Protein AF-A0A7V4EI10-F1 (afdb_monomer)

Mean predicted aligned error: 5.91 Å

Foldseek 3Di:
DDDDDDDPDPDDVPDDDDDLVVLLVVLVVDDFPQQFEAEDEQQQQNSNQVNNCVVPNLRYAAEYEHCDPVRQRYPPSHHYHNDDPVPDDDPDDGRYD

Radius of gyration: 15.77 Å; Cα contacts (8 Å, |Δi|>4): 140; chains: 1; bounding box: 25×33×56 Å

pLDDT: mean 91.66, std 14.7, range [46.91, 98.88]

Sequence (97 aa):
MAGPPLAASHRSLGQVPTPKALVAFMVGLAEAPKGGRVLEPACGEGPFLRAFREAHGTGYRFLGVEVDPRTLDLPSWAEGVQADFLLWEPGEAFDLI

Secondary structure (DSSP, 8-state):
-PPPPPP-----SS--PPPHHHHHHHHTT----TT-EEEEET-TT-HHHHHHHHHH-S-SEEEEEES-TTT----TTEEEEES-GGG---SS--SB-

Nearest PDB structures (foldseek):
  1aqi-assembly2_B  TM=9.793E-01  e=3.999E-13  Thermus aquaticus
  2adm-assembly2_B  TM=9.916E-01  e=6.823E-13  Thermus aquaticus
  1g38-assembly2_D  TM=9.976E-01  e=9.528E-13  Thermus aquaticus
  2ih4-assembly1_A  TM=9.933E-01  e=1.089E-12  Thermus aquaticus
  1aqj-assembly2_A  TM=9.861E-01  e=1.422E-12  Thermus aquaticus

Organism: NCBI:txid1214928

Structure (mmCIF, N/CA/C/O backbone):
data_AF-A0A7V4EI10-F1
#
_entry.id   AF-A0A7V4EI10-F1
#
loop_
_atom_site.group_PDB
_atom_site.id
_atom_site.type_symbol
_atom_site.label_atom_id
_atom_site.label_alt_id
_atom_site.label_comp_id
_atom_site.label_asym_id
_atom_site.label_entity_id
_atom_site.label_seq_id
_atom_site.pdbx_PDB_ins_code
_atom_site.Cartn_x
_atom_site.Cartn_y
_atom_site.Cartn_z
_atom_site.occupancy
_atom_site.B_iso_or_equiv
_atom_site.auth_seq_id
_atom_site.auth_comp_id
_atom_site.auth_asym_id
_atom_site.auth_atom_id
_atom_site.pdbx_PDB_model_num
ATOM 1 N N . MET A 1 1 ? 13.274 -17.549 -42.266 1.00 46.91 1 MET A N 1
ATOM 2 C CA . MET A 1 1 ? 11.889 -17.267 -41.834 1.00 46.91 1 MET A CA 1
ATOM 3 C C . MET A 1 1 ? 11.981 -16.574 -40.485 1.00 46.91 1 MET A C 1
ATOM 5 O O . MET A 1 1 ? 12.330 -17.231 -39.515 1.00 46.91 1 MET A O 1
ATOM 9 N N . ALA A 1 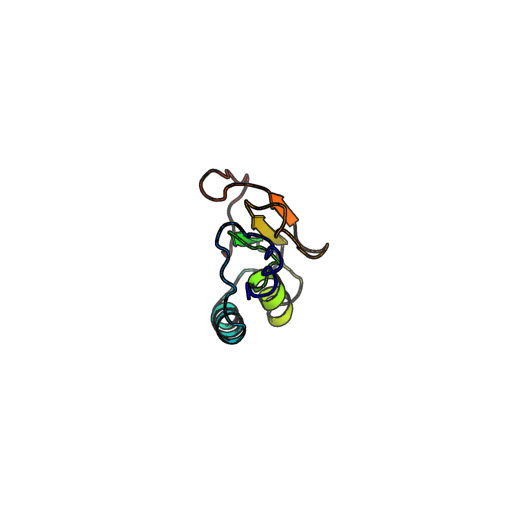2 ? 11.828 -15.248 -40.447 1.00 47.44 2 ALA A N 1
ATOM 10 C CA . ALA A 1 2 ? 11.807 -14.498 -39.192 1.00 47.44 2 ALA A CA 1
ATOM 11 C C . ALA A 1 2 ? 10.466 -14.763 -38.490 1.00 47.44 2 ALA A C 1
ATOM 13 O O . ALA A 1 2 ? 9.424 -14.728 -39.143 1.00 47.44 2 ALA A O 1
ATOM 14 N N . GLY A 1 3 ? 10.508 -15.098 -37.198 1.00 47.56 3 GLY A N 1
ATOM 15 C CA . GLY A 1 3 ? 9.308 -15.304 -36.386 1.00 47.56 3 GLY A CA 1
ATOM 16 C C . GLY A 1 3 ? 8.468 -14.026 -36.271 1.00 47.56 3 GLY A C 1
ATOM 17 O O . GLY A 1 3 ? 8.974 -12.936 -36.559 1.00 47.56 3 GLY A O 1
ATOM 18 N N . PRO A 1 4 ? 7.189 -14.143 -35.871 1.00 52.94 4 PRO A N 1
ATOM 19 C CA . PRO A 1 4 ? 6.324 -12.983 -35.724 1.00 52.94 4 PRO A CA 1
ATOM 20 C C . PRO A 1 4 ? 6.923 -12.005 -34.700 1.00 52.94 4 PRO A C 1
ATOM 22 O O . PRO A 1 4 ? 7.558 -12.444 -33.735 1.00 52.94 4 PRO A O 1
ATOM 25 N N . PRO A 1 5 ? 6.748 -10.687 -34.891 1.00 50.06 5 PRO A N 1
ATOM 26 C CA . PRO A 1 5 ? 7.216 -9.709 -33.925 1.00 50.06 5 PRO A CA 1
ATOM 27 C C . PRO A 1 5 ? 6.525 -9.970 -32.585 1.00 50.06 5 PRO A C 1
ATOM 29 O O . PRO A 1 5 ? 5.300 -10.069 -32.516 1.00 50.06 5 PRO A O 1
ATOM 32 N N . LEU A 1 6 ? 7.320 -10.089 -31.521 1.00 56.59 6 LEU A N 1
ATOM 33 C CA . LEU A 1 6 ? 6.803 -10.048 -30.159 1.00 56.59 6 LEU A CA 1
ATOM 34 C C . LEU A 1 6 ? 6.088 -8.704 -30.012 1.00 56.59 6 LEU A C 1
ATOM 36 O O . LEU A 1 6 ? 6.712 -7.653 -30.183 1.00 56.59 6 LEU A O 1
ATOM 40 N N . ALA A 1 7 ? 4.777 -8.743 -29.762 1.00 52.50 7 ALA A N 1
ATOM 41 C CA . ALA A 1 7 ? 4.007 -7.555 -29.425 1.00 52.50 7 ALA A CA 1
ATOM 42 C C . ALA A 1 7 ? 4.778 -6.786 -28.348 1.00 52.50 7 ALA A C 1
ATOM 44 O O . ALA A 1 7 ? 5.270 -7.403 -27.402 1.00 52.50 7 ALA A O 1
ATOM 45 N N . ALA A 1 8 ? 4.945 -5.473 -28.526 1.00 49.50 8 ALA A N 1
ATOM 46 C CA . ALA A 1 8 ? 5.635 -4.639 -27.557 1.00 49.50 8 ALA A CA 1
ATOM 47 C C . ALA A 1 8 ? 4.935 -4.809 -26.204 1.00 49.50 8 ALA A C 1
ATOM 49 O O . ALA A 1 8 ? 3.872 -4.237 -25.978 1.00 49.50 8 ALA A O 1
ATOM 50 N N . SER A 1 9 ? 5.498 -5.647 -25.326 1.00 58.25 9 SER A N 1
ATOM 51 C CA . SER A 1 9 ? 5.017 -5.765 -23.958 1.00 58.25 9 SER A CA 1
ATOM 52 C C . SER A 1 9 ? 5.076 -4.359 -23.394 1.00 58.25 9 SER A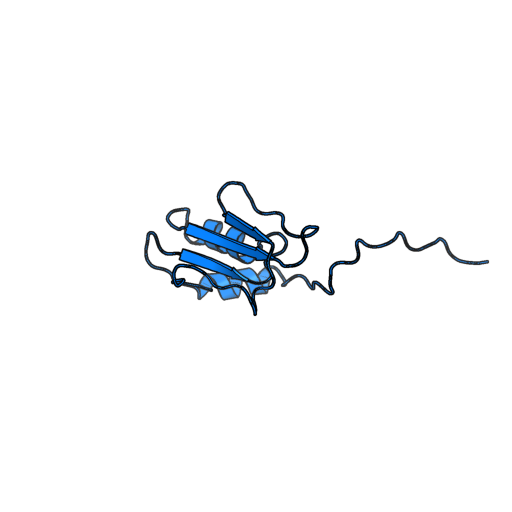 C 1
ATOM 54 O O . SER A 1 9 ? 6.124 -3.717 -23.534 1.00 58.25 9 SER A O 1
ATOM 56 N N . HIS A 1 10 ? 3.979 -3.864 -22.820 1.00 59.06 10 HIS A N 1
ATOM 57 C CA . HIS A 1 10 ? 3.985 -2.618 -22.061 1.00 59.06 10 HIS A CA 1
ATOM 58 C C . HIS A 1 10 ? 5.233 -2.634 -21.177 1.00 59.06 10 HIS A C 1
ATOM 60 O O . HIS A 1 10 ? 5.343 -3.453 -20.269 1.00 59.06 10 HIS A O 1
ATOM 66 N N . ARG A 1 11 ? 6.244 -1.837 -21.544 1.00 58.94 11 ARG A N 1
ATOM 67 C CA . ARG A 1 11 ? 7.521 -1.825 -20.836 1.00 58.94 11 ARG A CA 1
ATOM 68 C C . ARG A 1 11 ? 7.256 -1.103 -19.529 1.00 58.94 11 ARG A C 1
ATOM 70 O O . ARG A 1 11 ? 7.405 0.118 -19.492 1.00 58.94 11 ARG A O 1
ATOM 77 N N . SER A 1 12 ? 6.813 -1.833 -18.508 1.00 66.69 12 SER A N 1
ATOM 78 C CA . SER A 1 12 ? 6.905 -1.369 -17.129 1.00 66.69 12 SER A CA 1
ATOM 79 C C . SER A 1 12 ? 8.366 -1.006 -16.857 1.00 66.69 12 SER A C 1
ATOM 81 O O . SER A 1 12 ? 9.276 -1.502 -17.535 1.00 66.69 12 SER A O 1
ATOM 83 N N . LEU A 1 13 ? 8.622 -0.122 -15.897 1.00 80.81 13 LEU A N 1
ATOM 84 C CA . LEU A 1 13 ? 9.985 0.267 -15.514 1.00 80.81 13 LEU A CA 1
ATOM 85 C C . LEU A 1 13 ? 10.738 -0.860 -14.764 1.00 80.81 13 LEU A C 1
ATOM 87 O O . LEU A 1 13 ? 11.452 -0.607 -13.804 1.00 80.81 13 LEU A O 1
ATOM 91 N N . GLY A 1 14 ? 10.582 -2.117 -15.198 1.00 82.69 14 GLY A N 1
ATOM 92 C CA . GLY A 1 14 ? 11.135 -3.304 -14.545 1.00 82.69 14 GLY A CA 1
ATOM 93 C C . GLY A 1 14 ? 10.232 -3.896 -13.461 1.00 82.69 14 GLY A C 1
ATOM 94 O O . GLY A 1 14 ? 10.724 -4.621 -12.603 1.00 82.69 14 GLY A O 1
ATOM 95 N N . GLN A 1 15 ? 8.928 -3.598 -13.482 1.00 82.00 15 GLN A N 1
ATOM 96 C CA . GLN A 1 15 ? 7.980 -4.086 -12.478 1.00 82.00 15 GLN A CA 1
ATOM 97 C C . GLN A 1 15 ? 7.903 -5.619 -12.480 1.00 82.00 15 GLN A C 1
ATOM 99 O O . GLN A 1 15 ? 7.722 -6.242 -13.530 1.00 82.00 15 GLN A O 1
ATOM 104 N N . VAL A 1 16 ? 7.987 -6.213 -11.290 1.00 88.44 16 VAL A N 1
ATOM 105 C CA . VAL A 1 16 ? 7.833 -7.653 -11.060 1.00 88.44 16 VAL A CA 1
ATOM 106 C C . VAL A 1 16 ? 6.668 -7.854 -10.090 1.00 88.44 16 VAL A C 1
ATOM 108 O O . VAL A 1 16 ? 6.728 -7.332 -8.978 1.00 88.44 16 VAL A O 1
ATOM 111 N N . PRO A 1 17 ? 5.604 -8.581 -10.473 1.00 91.50 17 PRO A N 1
ATOM 112 C CA . PRO A 1 17 ? 4.459 -8.775 -9.595 1.00 91.50 17 PRO A CA 1
ATOM 113 C C . PRO A 1 17 ? 4.819 -9.669 -8.404 1.00 91.50 17 PRO A C 1
ATOM 115 O O . PRO A 1 17 ? 5.413 -10.739 -8.565 1.00 91.50 17 PRO A O 1
ATOM 118 N N . THR A 1 18 ? 4.387 -9.269 -7.210 1.00 95.75 18 THR A N 1
ATOM 119 C CA . THR A 1 18 ? 4.497 -10.098 -6.007 1.00 95.75 18 THR A CA 1
ATOM 120 C C . THR A 1 18 ? 3.516 -11.276 -6.090 1.00 95.75 18 THR A C 1
ATOM 122 O O . THR A 1 18 ? 2.323 -11.064 -6.327 1.00 95.75 18 THR A O 1
ATOM 125 N N . PRO A 1 19 ? 3.953 -12.533 -5.878 1.00 97.69 19 PRO A N 1
ATOM 126 C CA . PRO A 1 19 ? 3.047 -13.678 -5.865 1.00 97.69 19 PRO A CA 1
ATOM 127 C C . PRO A 1 19 ? 1.915 -13.512 -4.842 1.00 97.69 19 PRO A C 1
ATOM 129 O O . PRO A 1 19 ? 2.163 -13.175 -3.686 1.00 97.69 19 PRO A O 1
ATOM 132 N N . LYS A 1 20 ? 0.671 -13.830 -5.229 1.00 97.56 20 LYS A N 1
ATOM 133 C CA . LY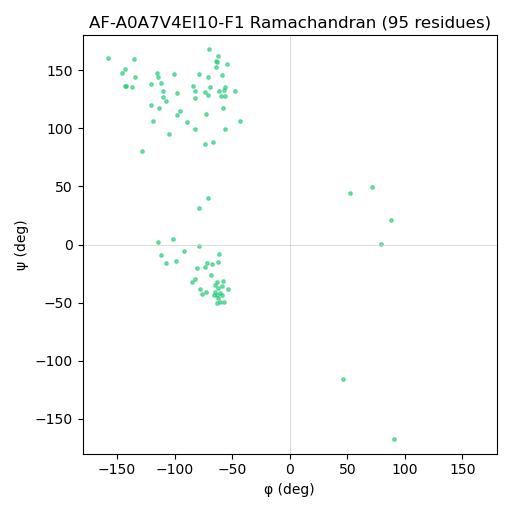S A 1 20 ? -0.523 -13.645 -4.376 1.00 97.56 20 LYS A CA 1
ATOM 134 C C . LYS A 1 20 ? -0.410 -14.307 -2.999 1.00 97.56 20 LYS A C 1
ATOM 136 O O . LYS A 1 20 ? -0.848 -13.736 -2.008 1.00 97.56 20 LYS A O 1
ATOM 141 N N . ALA A 1 21 ? 0.195 -15.494 -2.930 1.00 98.25 21 ALA A N 1
ATOM 142 C CA . ALA A 1 21 ? 0.407 -16.197 -1.665 1.00 98.25 21 ALA A CA 1
ATOM 143 C C . ALA A 1 21 ? 1.356 -15.436 -0.723 1.00 98.25 21 ALA A C 1
ATOM 145 O O . ALA A 1 21 ? 1.151 -15.445 0.487 1.00 98.25 21 ALA A O 1
ATOM 146 N N . LEU A 1 22 ? 2.360 -14.745 -1.276 1.00 98.56 22 LEU A N 1
ATOM 147 C CA . LEU A 1 22 ? 3.278 -13.920 -0.498 1.00 98.56 22 LEU A CA 1
ATOM 148 C C . LEU A 1 22 ? 2.595 -12.636 -0.011 1.00 98.56 22 LEU A C 1
ATOM 150 O O . LEU A 1 22 ? 2.752 -12.283 1.153 1.00 98.56 22 LEU A O 1
ATOM 154 N N . VAL A 1 23 ? 1.773 -11.999 -0.856 1.00 98.75 23 VAL A N 1
ATOM 155 C CA . VAL A 1 23 ? 0.937 -10.852 -0.452 1.00 98.75 23 VAL A CA 1
ATOM 156 C C . VAL A 1 23 ? 0.025 -11.239 0.714 1.00 98.75 23 VAL A C 1
ATOM 158 O O . VAL A 1 23 ? 0.019 -10.563 1.737 1.00 98.75 23 VAL A O 1
ATOM 161 N N . ALA A 1 24 ? -0.694 -12.360 0.598 1.00 98.50 24 ALA A N 1
ATOM 162 C CA . ALA A 1 24 ? -1.592 -12.838 1.649 1.00 98.50 24 ALA A CA 1
ATOM 163 C C . ALA A 1 24 ? -0.850 -13.137 2.962 1.00 98.50 24 ALA A C 1
ATOM 165 O O . ALA A 1 24 ? -1.327 -12.774 4.034 1.00 98.50 24 ALA A O 1
ATOM 166 N N . PHE A 1 25 ? 0.330 -13.762 2.880 1.00 98.75 25 PHE A N 1
ATOM 167 C CA . PHE A 1 25 ? 1.174 -14.016 4.046 1.00 98.75 25 PHE A CA 1
ATOM 168 C C . PHE A 1 25 ? 1.605 -12.716 4.737 1.00 98.75 25 PHE A C 1
ATOM 170 O O . PHE A 1 25 ? 1.422 -12.585 5.943 1.00 98.75 25 PHE A O 1
ATOM 177 N N . MET A 1 26 ? 2.126 -11.743 3.983 1.00 98.81 26 MET A N 1
ATOM 178 C CA . MET A 1 26 ? 2.575 -10.456 4.529 1.00 98.81 26 MET A CA 1
ATOM 179 C C . MET A 1 26 ? 1.419 -9.656 5.142 1.00 98.81 26 MET A C 1
ATOM 181 O O . MET A 1 26 ? 1.551 -9.148 6.250 1.00 98.81 26 MET A O 1
ATOM 185 N N . VAL A 1 27 ? 0.263 -9.604 4.474 1.00 98.62 27 VAL A N 1
ATOM 186 C CA . VAL A 1 27 ? -0.940 -8.933 4.996 1.00 98.62 27 VAL A CA 1
ATOM 187 C C . VAL A 1 27 ? -1.451 -9.585 6.282 1.00 98.62 27 VAL A C 1
ATOM 189 O O . VAL A 1 27 ? -1.963 -8.885 7.152 1.00 98.62 27 VAL A O 1
ATOM 192 N N . GLY A 1 28 ? -1.286 -10.903 6.435 1.00 98.31 28 GLY A N 1
ATOM 193 C CA . GLY A 1 28 ? -1.632 -11.618 7.665 1.00 98.31 28 GLY A CA 1
ATOM 194 C C . GLY A 1 28 ? -0.748 -11.276 8.870 1.00 98.31 28 GLY A C 1
ATOM 195 O O . GLY A 1 28 ? -1.137 -11.571 9.995 1.00 98.31 28 GLY A O 1
ATOM 196 N N . LEU A 1 29 ? 0.418 -10.661 8.647 1.00 98.50 29 LEU A N 1
ATOM 197 C CA . LEU A 1 29 ? 1.318 -10.163 9.696 1.00 98.50 29 LEU A CA 1
ATOM 198 C C . LEU A 1 29 ? 1.168 -8.656 9.941 1.00 98.50 29 LEU A C 1
ATOM 200 O O . LEU A 1 29 ? 1.710 -8.138 10.915 1.00 98.50 29 LEU A O 1
ATOM 204 N N . ALA A 1 30 ? 0.502 -7.948 9.031 1.00 98.38 30 ALA A N 1
ATOM 205 C CA . ALA A 1 30 ? 0.418 -6.500 9.040 1.00 98.38 30 ALA A CA 1
ATOM 206 C C . ALA A 1 30 ? -0.702 -6.012 9.965 1.00 98.38 30 ALA A C 1
ATOM 208 O O . ALA A 1 30 ? -1.824 -6.519 9.926 1.00 98.38 30 ALA A O 1
ATOM 209 N N . GLU A 1 31 ? -0.414 -4.974 10.747 1.00 97.88 31 GLU A N 1
ATOM 210 C CA . GLU A 1 31 ? -1.366 -4.353 11.663 1.00 97.88 31 GLU A CA 1
ATOM 211 C C . GLU A 1 31 ? -1.297 -2.828 11.544 1.00 97.88 31 GLU A C 1
ATOM 213 O O . GLU A 1 31 ? -0.230 -2.250 11.349 1.00 97.88 31 GLU A O 1
ATOM 218 N N . ALA A 1 32 ? -2.449 -2.173 11.681 1.00 98.25 32 ALA A N 1
ATOM 219 C CA . ALA A 1 32 ? -2.562 -0.722 11.767 1.00 98.25 32 ALA A CA 1
ATOM 220 C C . ALA A 1 32 ? -3.715 -0.349 12.716 1.00 98.25 32 ALA A C 1
ATOM 222 O O . ALA A 1 32 ? -4.725 -1.067 12.773 1.00 98.25 32 ALA A O 1
ATOM 223 N N . PRO A 1 33 ? -3.624 0.776 13.450 1.00 98.06 33 PRO A N 1
ATOM 224 C CA . PRO A 1 33 ? -4.733 1.262 14.261 1.00 98.06 33 PRO A CA 1
ATOM 225 C C . PRO A 1 33 ? -5.929 1.650 13.377 1.00 98.06 33 PRO A C 1
ATOM 227 O O . PRO A 1 33 ? -5.770 2.047 12.221 1.00 98.06 33 PRO A O 1
ATOM 230 N N . LYS A 1 34 ? -7.153 1.584 13.920 1.00 96.12 34 LYS A N 1
ATOM 231 C CA . LYS A 1 34 ? -8.347 2.083 13.211 1.00 96.12 34 LYS A CA 1
ATOM 232 C C . LYS A 1 34 ? -8.173 3.563 12.856 1.00 96.12 34 LYS A C 1
ATOM 234 O O . LYS A 1 34 ? -7.803 4.364 13.707 1.00 96.12 34 LYS A O 1
ATOM 239 N N . GLY A 1 35 ? -8.483 3.922 11.615 1.00 97.88 35 GLY A N 1
ATOM 240 C CA . GLY A 1 35 ? -8.258 5.257 11.051 1.00 97.88 35 GLY A CA 1
ATOM 241 C C . GLY A 1 35 ? -6.810 5.521 10.616 1.00 97.88 35 GLY A C 1
ATOM 242 O O . GLY A 1 35 ? -6.518 6.621 10.126 1.00 97.88 35 GLY A O 1
ATOM 243 N N . GLY A 1 36 ? -5.925 4.533 10.787 1.00 98.44 36 GLY A N 1
ATOM 244 C CA . GLY A 1 36 ? -4.514 4.603 10.432 1.00 98.44 36 GLY A CA 1
ATOM 245 C C . GLY A 1 36 ? -4.278 4.758 8.931 1.00 98.44 36 GLY A C 1
ATOM 246 O O . GLY A 1 36 ? -5.147 4.461 8.102 1.00 98.44 36 GLY A O 1
ATOM 247 N N . ARG A 1 37 ? -3.097 5.270 8.600 1.00 98.75 37 ARG A N 1
ATOM 248 C CA . ARG A 1 37 ? -2.613 5.543 7.248 1.00 98.75 37 ARG A CA 1
ATOM 249 C C . ARG A 1 37 ? -1.778 4.350 6.775 1.00 98.75 37 ARG A C 1
ATOM 251 O O . ARG A 1 37 ? -0.727 4.076 7.350 1.00 98.75 37 ARG A O 1
ATOM 258 N N . VAL A 1 38 ? -2.258 3.666 5.740 1.00 98.88 38 VAL A N 1
ATOM 259 C CA . VAL A 1 38 ? -1.622 2.497 5.117 1.00 98.88 38 VAL A CA 1
ATOM 260 C C . VAL A 1 38 ? -1.061 2.913 3.766 1.00 98.88 38 VAL A C 1
ATOM 262 O O . VAL A 1 38 ? -1.800 3.427 2.921 1.00 98.88 38 VAL A O 1
ATOM 265 N N . LEU A 1 39 ? 0.233 2.696 3.578 1.00 98.88 39 LEU A N 1
ATOM 266 C CA . LEU A 1 39 ? 0.975 3.060 2.381 1.00 98.88 39 LEU A CA 1
ATOM 267 C C . LEU A 1 39 ? 1.415 1.810 1.617 1.00 98.88 39 LEU A C 1
ATOM 269 O O . LEU A 1 39 ? 1.906 0.872 2.220 1.00 98.88 39 LEU A O 1
ATOM 273 N N . GLU A 1 40 ? 1.314 1.830 0.291 1.00 98.75 40 GLU A N 1
ATOM 274 C CA . GLU A 1 40 ? 2.019 0.890 -0.586 1.00 98.75 40 GLU A CA 1
ATOM 275 C C . GLU A 1 40 ? 2.971 1.682 -1.503 1.00 98.75 40 GLU A C 1
ATOM 277 O O . GLU A 1 40 ? 2.517 2.381 -2.416 1.00 98.75 40 GLU A O 1
ATOM 282 N N . PRO A 1 41 ? 4.293 1.645 -1.270 1.00 98.31 41 PRO A N 1
ATOM 283 C CA . PRO A 1 41 ? 5.263 2.261 -2.167 1.00 98.31 41 PRO A CA 1
ATOM 284 C C . PRO A 1 41 ? 5.500 1.370 -3.395 1.00 98.31 41 PRO A C 1
ATOM 286 O O . PRO A 1 41 ? 5.474 0.146 -3.292 1.00 98.31 41 PRO A O 1
ATOM 289 N N . ALA A 1 42 ? 5.762 1.983 -4.555 1.00 97.25 42 ALA A N 1
ATOM 290 C CA . ALA A 1 42 ? 5.884 1.292 -5.847 1.00 97.25 42 ALA A CA 1
ATOM 291 C C . ALA A 1 42 ? 4.670 0.388 -6.156 1.00 97.25 42 ALA A C 1
ATOM 293 O O . ALA A 1 42 ? 4.809 -0.772 -6.551 1.00 97.25 42 ALA A O 1
ATOM 294 N N . CYS A 1 43 ? 3.470 0.923 -5.914 1.00 97.19 43 CYS A N 1
ATOM 295 C CA . CYS A 1 43 ? 2.251 0.124 -5.804 1.00 97.19 43 CYS A CA 1
ATOM 296 C C . CYS A 1 43 ? 1.776 -0.524 -7.108 1.00 97.19 43 CYS A C 1
ATOM 298 O O . CYS A 1 43 ? 1.085 -1.540 -7.053 1.00 97.19 43 CYS A O 1
ATOM 300 N N . GLY A 1 44 ? 2.086 0.030 -8.283 1.00 95.06 44 GLY A N 1
ATOM 301 C CA . GLY A 1 44 ? 1.391 -0.346 -9.511 1.00 95.06 44 GLY A CA 1
ATOM 302 C C . GLY A 1 44 ? -0.134 -0.383 -9.330 1.00 95.06 44 GLY A C 1
ATOM 303 O O . GLY A 1 44 ? -0.764 0.627 -9.025 1.00 95.06 44 GLY A O 1
ATOM 304 N N . GLU A 1 45 ? -0.724 -1.574 -9.480 1.00 95.56 45 GLU A N 1
ATOM 305 C CA . GLU A 1 45 ? -2.171 -1.813 -9.335 1.00 95.56 45 GLU A CA 1
ATOM 306 C C . GLU A 1 45 ? -2.650 -1.904 -7.864 1.00 95.56 45 GLU A C 1
ATOM 308 O O . GLU A 1 45 ? -3.839 -2.113 -7.595 1.00 95.56 45 GLU A O 1
ATOM 313 N N . GLY A 1 46 ? -1.737 -1.796 -6.895 1.00 97.69 46 GLY A N 1
ATOM 314 C CA . GLY A 1 46 ? -1.997 -1.832 -5.454 1.00 97.69 46 GLY A CA 1
ATOM 315 C C . GLY A 1 46 ? -2.380 -3.205 -4.879 1.00 97.69 46 GLY A C 1
ATOM 316 O O . GLY A 1 46 ? -3.417 -3.303 -4.205 1.00 97.69 46 GLY A O 1
ATOM 317 N N . PRO A 1 47 ? -1.639 -4.300 -5.159 1.00 98.25 47 PRO A N 1
ATOM 318 C CA . PRO A 1 47 ? -1.964 -5.624 -4.631 1.00 98.25 47 PRO A CA 1
ATOM 319 C C . PRO A 1 47 ? -1.990 -5.684 -3.097 1.00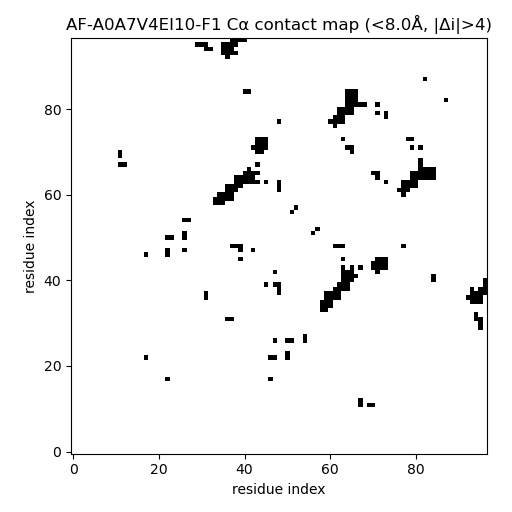 98.25 47 PRO A C 1
ATOM 321 O O . PRO A 1 47 ? -2.845 -6.391 -2.554 1.00 98.25 47 PRO A O 1
ATOM 324 N N . PHE A 1 48 ? -1.117 -4.955 -2.392 1.00 98.81 48 PHE A N 1
ATOM 325 C CA . PHE A 1 48 ? -1.104 -4.966 -0.926 1.00 98.81 48 PHE A CA 1
ATOM 326 C C . PHE A 1 48 ? -2.251 -4.145 -0.339 1.00 98.81 48 PHE A C 1
ATOM 328 O O . PHE A 1 48 ? -2.929 -4.643 0.558 1.00 98.81 48 PHE A O 1
ATOM 335 N N . LEU A 1 49 ? -2.556 -2.955 -0.872 1.00 98.81 49 LEU A N 1
ATOM 336 C CA . LEU A 1 49 ? -3.696 -2.150 -0.409 1.00 98.81 49 LEU A CA 1
ATOM 337 C C . LEU A 1 49 ? -5.014 -2.920 -0.553 1.00 98.81 49 LEU A C 1
ATOM 339 O O . LEU A 1 49 ? -5.848 -2.917 0.356 1.00 98.81 49 LEU A O 1
ATOM 343 N N . ARG A 1 50 ? -5.210 -3.601 -1.691 1.00 98.75 50 ARG A 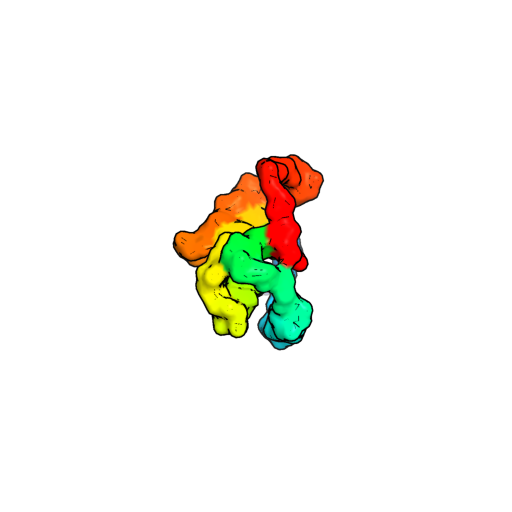N 1
ATOM 344 C CA . ARG A 1 50 ? -6.416 -4.405 -1.954 1.00 98.75 50 ARG A CA 1
ATOM 345 C C . ARG A 1 50 ? -6.531 -5.562 -0.970 1.00 98.75 50 ARG A C 1
ATOM 347 O O . ARG A 1 50 ? -7.581 -5.718 -0.349 1.00 98.75 50 ARG A O 1
ATOM 354 N N . ALA A 1 51 ? -5.454 -6.328 -0.806 1.00 98.75 51 ALA A N 1
ATOM 355 C CA . ALA A 1 51 ? -5.430 -7.470 0.098 1.00 98.75 51 ALA A CA 1
ATOM 356 C C . ALA A 1 51 ? -5.594 -7.042 1.567 1.00 98.75 51 ALA A C 1
ATOM 358 O O . ALA A 1 51 ? -6.355 -7.667 2.304 1.00 98.75 51 ALA A O 1
ATOM 359 N N . PHE A 1 52 ? -4.959 -5.943 1.986 1.00 98.81 52 PHE A N 1
ATOM 360 C CA . PHE A 1 52 ? -5.116 -5.403 3.336 1.00 98.81 52 PHE A CA 1
ATOM 361 C C . PHE A 1 52 ? -6.557 -4.969 3.597 1.00 98.81 52 PHE A C 1
ATOM 363 O O . PHE A 1 52 ? -7.138 -5.338 4.613 1.00 98.81 52 PHE A O 1
ATOM 370 N N . ARG A 1 53 ? -7.178 -4.242 2.661 1.00 98.62 53 ARG A N 1
ATOM 371 C CA . ARG A 1 53 ? -8.580 -3.824 2.787 1.00 98.62 53 ARG A CA 1
ATOM 372 C C . ARG A 1 53 ? -9.545 -5.008 2.834 1.00 98.62 53 ARG A C 1
ATOM 374 O O . ARG A 1 53 ? -10.547 -4.943 3.542 1.00 98.62 53 ARG A O 1
ATOM 381 N N . GLU A 1 54 ? -9.278 -6.064 2.069 1.00 98.56 54 GLU A N 1
ATOM 382 C CA . GLU A 1 54 ? -10.077 -7.295 2.087 1.00 98.56 54 GLU A CA 1
ATOM 383 C C . GLU A 1 54 ? -9.977 -8.016 3.439 1.00 98.56 54 GLU A C 1
ATOM 385 O O . GLU A 1 54 ? -11.001 -8.422 3.985 1.00 98.56 54 GLU A O 1
ATOM 390 N N . ALA A 1 55 ? -8.772 -8.122 4.005 1.00 98.38 55 ALA A N 1
ATOM 391 C CA . ALA A 1 55 ? -8.531 -8.835 5.259 1.00 98.38 55 ALA A CA 1
ATOM 392 C C . ALA A 1 55 ? -8.937 -8.040 6.515 1.00 98.38 55 ALA A C 1
ATOM 394 O O . ALA A 1 55 ? -9.471 -8.613 7.463 1.00 98.38 55 ALA A O 1
ATOM 395 N N . HIS A 1 56 ? -8.700 -6.725 6.525 1.00 98.12 56 HIS A N 1
ATOM 396 C CA . HIS A 1 56 ? -8.806 -5.875 7.722 1.00 98.12 56 HIS A CA 1
ATOM 397 C C . HIS A 1 56 ? -9.971 -4.876 7.665 1.00 98.12 56 HIS A C 1
ATOM 399 O O . HIS A 1 56 ? -10.315 -4.237 8.662 1.00 98.12 56 HIS A O 1
ATOM 405 N N . GLY A 1 57 ? -10.631 -4.756 6.513 1.00 98.12 57 GLY A N 1
ATOM 406 C CA . GLY A 1 57 ? -11.781 -3.884 6.304 1.00 98.12 57 GLY A CA 1
ATOM 407 C C . GLY A 1 57 ? -11.415 -2.476 5.829 1.00 98.12 57 GLY A C 1
ATOM 408 O O . GLY A 1 57 ? -10.309 -2.183 5.387 1.00 98.12 57 GLY A O 1
ATOM 409 N N . THR A 1 58 ? -12.395 -1.573 5.877 1.00 98.50 58 THR A N 1
ATOM 410 C CA . THR A 1 58 ? -12.329 -0.265 5.197 1.00 98.50 58 THR A CA 1
ATOM 411 C C . THR A 1 58 ? -11.993 0.902 6.120 1.00 98.50 58 THR A C 1
ATOM 413 O O . THR A 1 58 ? -12.057 2.051 5.695 1.00 98.50 58 THR A O 1
ATOM 416 N N . GLY A 1 59 ? -11.701 0.637 7.393 1.00 98.31 59 GLY A N 1
ATOM 417 C CA . GLY A 1 59 ? -11.506 1.656 8.425 1.00 98.31 59 GLY A CA 1
ATOM 418 C C . GLY A 1 59 ? -10.139 2.340 8.390 1.00 98.31 59 GLY A C 1
ATOM 419 O O . GLY A 1 59 ? -9.646 2.697 9.453 1.00 98.31 59 GLY A O 1
ATOM 420 N N . TYR A 1 60 ? -9.523 2.487 7.217 1.00 98.69 60 TYR A N 1
ATOM 421 C CA . TYR A 1 60 ? -8.149 2.960 7.036 1.00 98.69 60 TYR A CA 1
ATOM 422 C C . TYR A 1 60 ? -8.071 3.980 5.901 1.00 98.69 60 TYR A C 1
ATOM 424 O O . TYR A 1 60 ? -8.947 4.037 5.035 1.00 98.69 60 TYR A O 1
ATOM 432 N N . ARG A 1 61 ? -7.006 4.781 5.906 1.00 98.62 61 ARG A N 1
ATOM 433 C CA . ARG A 1 61 ? -6.657 5.694 4.816 1.00 98.62 61 ARG A CA 1
ATOM 434 C C . ARG A 1 61 ? -5.599 5.019 3.954 1.00 98.62 61 ARG A C 1
ATOM 436 O O . ARG A 1 61 ? -4.487 4.810 4.425 1.00 98.62 61 ARG A O 1
ATOM 443 N N . PHE A 1 62 ? -5.967 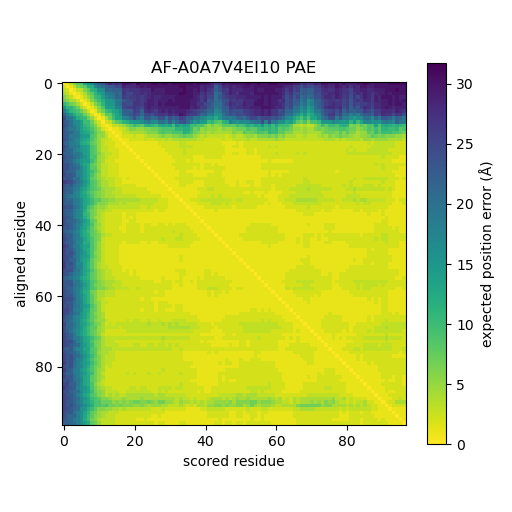4.652 2.733 1.00 98.88 62 PHE A N 1
ATOM 444 C CA . PHE A 1 62 ? -5.115 3.897 1.817 1.00 98.88 62 PHE A CA 1
ATOM 445 C C . PHE A 1 62 ? -4.439 4.833 0.823 1.00 98.88 62 PHE A C 1
ATOM 447 O O . PHE A 1 62 ? -5.126 5.631 0.184 1.00 98.88 62 PHE A O 1
ATOM 454 N N . LEU A 1 63 ? -3.124 4.707 0.672 1.00 98.75 63 LEU A N 1
ATOM 455 C CA . LEU A 1 63 ? -2.345 5.510 -0.260 1.00 98.75 63 LEU A CA 1
ATOM 456 C C . LEU A 1 63 ? -1.330 4.639 -0.998 1.00 98.75 63 LEU A C 1
ATOM 458 O O . LEU A 1 63 ? -0.661 3.812 -0.385 1.00 98.75 63 LEU A O 1
ATOM 462 N N . GLY A 1 64 ? -1.210 4.825 -2.307 1.00 98.69 64 GLY A N 1
ATOM 463 C CA . GLY A 1 64 ? -0.173 4.202 -3.119 1.00 98.69 64 GLY A CA 1
ATOM 464 C C . GLY A 1 64 ? 0.694 5.251 -3.802 1.00 98.69 64 GLY A C 1
ATOM 465 O O . GLY A 1 64 ? 0.180 6.249 -4.312 1.00 98.69 64 GLY A O 1
ATOM 466 N N . VAL A 1 65 ? 2.007 5.023 -3.817 1.00 98.62 65 VAL A N 1
ATOM 467 C CA . VAL A 1 65 ? 2.952 5.838 -4.594 1.00 98.62 65 VAL A CA 1
ATOM 468 C C . VAL A 1 65 ? 3.498 5.010 -5.744 1.00 98.62 65 VAL A C 1
ATOM 470 O O . VAL A 1 65 ? 3.920 3.872 -5.548 1.00 98.62 65 VAL A O 1
ATOM 473 N N . GLU A 1 66 ? 3.495 5.567 -6.948 1.00 98.00 66 GLU A N 1
ATOM 474 C CA . GLU A 1 66 ? 4.036 4.925 -8.146 1.00 98.00 66 GLU A CA 1
ATOM 475 C C . GLU A 1 66 ? 4.725 5.967 -9.029 1.00 98.00 66 GLU A C 1
ATOM 477 O O . GLU A 1 66 ? 4.208 7.060 -9.248 1.00 98.00 66 GLU A O 1
ATOM 482 N N . VAL A 1 67 ? 5.897 5.625 -9.553 1.00 97.06 67 VAL A N 1
ATOM 483 C CA . VAL A 1 67 ? 6.673 6.504 -10.430 1.00 97.06 67 VAL A CA 1
ATOM 484 C C . VAL A 1 67 ? 6.216 6.379 -11.887 1.00 97.06 67 VAL A C 1
ATOM 486 O O . VAL A 1 67 ? 6.250 7.358 -12.636 1.00 97.06 67 VAL A O 1
ATOM 489 N N . ASP A 1 68 ? 5.759 5.192 -12.293 1.00 95.31 68 ASP A N 1
ATOM 490 C CA . ASP A 1 68 ? 5.258 4.906 -13.633 1.00 95.31 68 ASP A CA 1
ATOM 491 C C . ASP A 1 68 ? 3.742 5.178 -13.745 1.00 95.31 68 ASP A C 1
ATOM 493 O O . ASP A 1 68 ? 2.922 4.363 -13.317 1.00 95.31 68 ASP A O 1
ATOM 497 N N . PRO A 1 69 ? 3.307 6.272 -14.402 1.00 94.19 69 PRO A N 1
ATOM 498 C CA . PRO A 1 69 ? 1.882 6.593 -14.523 1.00 94.19 69 PRO A CA 1
ATOM 499 C C . PRO A 1 69 ? 1.073 5.535 -15.281 1.00 94.19 69 PRO A C 1
ATOM 501 O O . PRO A 1 69 ? -0.152 5.566 -15.259 1.00 94.19 69 PRO A O 1
ATOM 504 N N . ARG A 1 70 ? 1.735 4.624 -16.005 1.00 92.44 70 ARG A N 1
ATOM 505 C CA . ARG A 1 70 ? 1.070 3.572 -16.781 1.00 92.44 70 ARG A CA 1
ATOM 506 C C . ARG A 1 70 ? 0.639 2.392 -15.917 1.00 92.44 70 ARG A C 1
ATOM 508 O O . ARG A 1 70 ? -0.185 1.610 -16.379 1.00 92.44 70 ARG A O 1
ATOM 515 N N . THR A 1 71 ? 1.229 2.233 -14.733 1.00 93.12 71 THR A N 1
ATOM 516 C CA . THR A 1 71 ? 0.919 1.137 -13.807 1.00 93.12 71 THR A CA 1
ATOM 517 C C . THR A 1 71 ? 0.129 1.603 -12.596 1.00 93.12 71 THR A C 1
ATOM 519 O O . THR A 1 71 ? -0.454 0.749 -11.941 1.00 93.12 71 THR A O 1
ATOM 522 N N . LEU A 1 72 ? 0.078 2.912 -12.309 1.00 95.94 72 LEU A N 1
ATOM 523 C CA . LEU A 1 72 ? -0.721 3.480 -11.221 1.00 95.94 72 LEU A CA 1
ATOM 524 C C . LEU A 1 72 ? -2.227 3.319 -11.505 1.00 95.94 72 LEU A C 1
ATOM 526 O O . LEU A 1 72 ? -2.860 4.199 -12.086 1.00 95.94 72 LEU A O 1
ATOM 530 N N . ASP A 1 73 ? -2.790 2.186 -11.084 1.00 95.50 73 ASP A N 1
ATOM 531 C CA . ASP A 1 73 ? -4.204 1.825 -11.256 1.00 95.50 73 ASP A CA 1
ATOM 532 C C . ASP A 1 73 ? -4.818 1.399 -9.917 1.00 95.50 73 ASP A C 1
ATOM 534 O O . ASP A 1 73 ? -4.939 0.215 -9.569 1.00 95.50 73 ASP A O 1
ATOM 538 N N . LEU A 1 74 ? -5.182 2.407 -9.126 1.00 98.00 74 LEU A N 1
ATOM 539 C CA . LEU A 1 74 ? -5.768 2.217 -7.808 1.00 98.00 74 LEU A CA 1
ATOM 540 C C . LEU A 1 74 ? -7.291 2.393 -7.835 1.00 98.00 74 LEU A C 1
ATOM 542 O O . LEU A 1 74 ? -7.823 3.234 -8.562 1.00 98.00 74 LEU A O 1
ATOM 546 N N . PRO A 1 75 ? -8.031 1.645 -6.998 1.00 97.56 75 PRO A N 1
ATOM 547 C CA . PRO A 1 75 ? -9.460 1.870 -6.831 1.00 97.56 75 PRO A CA 1
ATOM 548 C C . PRO A 1 75 ? -9.758 3.251 -6.245 1.00 97.56 75 PRO A C 1
ATOM 550 O O . PRO A 1 75 ? -8.974 3.786 -5.470 1.00 97.56 75 PRO A O 1
ATOM 553 N N . SER A 1 76 ? -10.973 3.756 -6.471 1.00 97.88 76 SER A N 1
ATOM 554 C CA . SER A 1 76 ? -11.417 5.077 -5.991 1.00 97.88 76 SER A CA 1
ATOM 555 C C . SER A 1 76 ? -11.427 5.267 -4.465 1.00 97.88 76 SER A C 1
ATOM 557 O O . SER A 1 76 ? -11.720 6.360 -3.991 1.00 97.88 76 SER A O 1
ATOM 559 N N . TRP A 1 77 ? -11.198 4.207 -3.686 1.00 98.44 77 TRP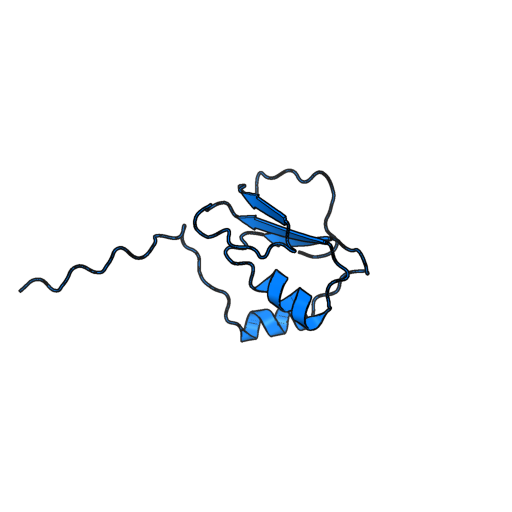 A N 1
ATOM 560 C CA . TRP A 1 77 ? -11.082 4.266 -2.226 1.00 98.44 77 TRP A CA 1
ATOM 561 C C . TRP A 1 77 ? -9.639 4.462 -1.736 1.00 98.44 77 TRP A C 1
ATOM 563 O O . TRP A 1 77 ? -9.442 4.605 -0.530 1.00 98.44 77 TRP A O 1
ATOM 573 N N . ALA A 1 78 ? -8.655 4.448 -2.637 1.00 98.69 78 ALA A N 1
ATOM 574 C CA . ALA A 1 78 ? -7.252 4.712 -2.347 1.00 98.69 78 ALA A CA 1
ATOM 575 C C . ALA A 1 78 ? -6.793 5.999 -3.040 1.00 98.69 78 ALA A C 1
ATOM 577 O O . ALA A 1 78 ? -7.209 6.310 -4.156 1.00 98.69 78 ALA A O 1
ATOM 578 N N . GLU A 1 79 ? -5.921 6.741 -2.369 1.00 98.44 79 GLU A N 1
ATOM 579 C CA . GLU A 1 79 ? -5.228 7.890 -2.941 1.00 98.44 79 GLU A CA 1
ATOM 580 C C . GLU A 1 79 ? -4.012 7.410 -3.745 1.00 98.44 79 GLU A C 1
ATOM 582 O O . GLU A 1 79 ? -3.230 6.594 -3.261 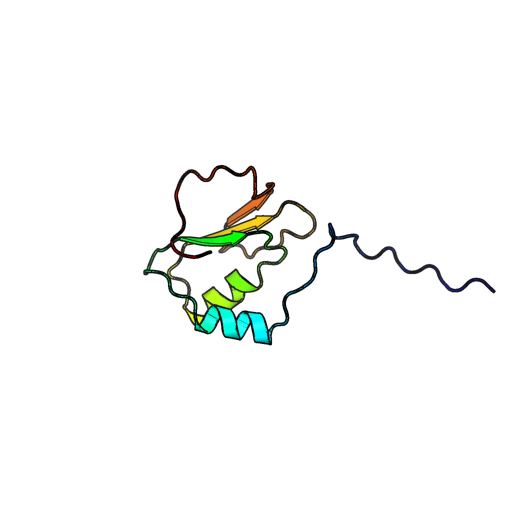1.00 98.44 79 GLU A O 1
ATOM 587 N N . GLY A 1 80 ? -3.853 7.906 -4.972 1.00 98.25 80 GLY A N 1
ATOM 588 C CA . GLY A 1 80 ? -2.696 7.619 -5.818 1.00 98.25 80 GLY A CA 1
ATOM 589 C C . GLY A 1 80 ? -1.812 8.848 -5.971 1.00 98.25 80 GLY A C 1
ATOM 590 O O . GLY A 1 80 ? -2.291 9.903 -6.388 1.00 98.25 80 GLY A O 1
ATOM 591 N N . VAL A 1 81 ? -0.522 8.705 -5.678 1.00 98.31 81 VAL A N 1
ATOM 592 C CA . VAL A 1 81 ? 0.484 9.752 -5.877 1.00 98.31 81 VAL A CA 1
ATOM 593 C C . VAL A 1 81 ? 1.457 9.293 -6.955 1.00 98.31 81 VAL A C 1
ATOM 595 O O . VAL A 1 81 ? 2.176 8.309 -6.779 1.00 98.31 81 VAL A O 1
ATOM 598 N N . GLN A 1 82 ? 1.502 10.024 -8.069 1.00 98.00 82 GLN A N 1
ATOM 599 C CA . GLN A 1 82 ? 2.518 9.798 -9.090 1.00 98.00 82 GLN A CA 1
ATOM 600 C C . GLN A 1 82 ? 3.822 10.506 -8.692 1.00 98.00 82 GLN A C 1
ATOM 602 O O . GLN A 1 82 ? 3.951 11.716 -8.892 1.00 98.00 82 GLN A O 1
ATOM 607 N N . ALA A 1 83 ? 4.784 9.777 -8.128 1.00 98.12 83 ALA A N 1
ATOM 608 C CA . ALA A 1 83 ? 6.064 10.332 -7.683 1.00 98.12 83 ALA A CA 1
ATOM 609 C C . ALA A 1 83 ? 7.161 9.261 -7.579 1.00 98.12 83 ALA A C 1
ATOM 611 O O . ALA A 1 83 ? 6.882 8.070 -7.449 1.00 98.12 83 ALA A O 1
ATOM 612 N N . ASP A 1 84 ? 8.422 9.699 -7.579 1.00 97.81 84 ASP A N 1
ATOM 613 C CA . ASP A 1 84 ? 9.531 8.877 -7.091 1.00 97.81 84 ASP A CA 1
ATOM 614 C C . ASP A 1 84 ? 9.447 8.802 -5.561 1.00 97.81 84 ASP A C 1
ATOM 616 O O . ASP A 1 84 ? 9.641 9.809 -4.881 1.00 97.81 84 ASP A O 1
ATOM 620 N N . PHE A 1 85 ? 9.147 7.617 -5.022 1.00 98.06 85 PHE A N 1
ATOM 621 C CA . PHE A 1 85 ? 8.985 7.408 -3.582 1.00 98.06 85 PHE A CA 1
ATOM 622 C C . PHE A 1 85 ? 10.230 7.801 -2.771 1.00 98.06 85 PHE A C 1
ATOM 624 O O . PHE A 1 85 ? 10.092 8.267 -1.645 1.00 98.06 85 PHE A O 1
ATOM 631 N N . LEU A 1 86 ? 11.437 7.662 -3.332 1.00 98.00 86 LEU A N 1
ATOM 632 C CA . LEU A 1 86 ? 12.683 7.978 -2.623 1.00 98.00 86 LEU A CA 1
ATOM 633 C C . LEU A 1 86 ? 12.916 9.484 -2.458 1.00 98.00 86 LEU A C 1
ATOM 635 O O . LEU A 1 86 ? 13.721 9.888 -1.622 1.00 98.00 86 LEU A O 1
ATOM 639 N N . LEU A 1 87 ? 12.244 10.300 -3.273 1.00 98.25 87 LEU A N 1
ATOM 640 C CA . LEU A 1 87 ? 12.319 11.764 -3.259 1.00 98.25 87 LEU A CA 1
ATOM 641 C C . LEU A 1 87 ? 10.988 12.407 -2.849 1.00 98.25 87 LEU A C 1
ATOM 643 O O . LEU A 1 87 ? 10.846 13.630 -2.883 1.00 98.25 87 LEU A O 1
ATOM 647 N N . TRP A 1 88 ? 9.989 11.587 -2.527 1.00 98.06 88 TRP A N 1
ATOM 648 C CA . TRP A 1 88 ? 8.674 12.047 -2.129 1.00 98.06 88 TRP A CA 1
ATOM 649 C C . TRP A 1 88 ? 8.678 12.427 -0.651 1.00 98.06 88 TRP A C 1
ATOM 651 O O . TRP A 1 88 ? 9.022 11.625 0.212 1.00 98.06 88 TRP A O 1
ATOM 661 N N . GLU A 1 89 ? 8.245 13.654 -0.372 1.00 97.44 89 GLU A N 1
ATOM 662 C CA . GLU A 1 89 ? 8.150 14.215 0.975 1.00 97.44 89 GLU A CA 1
ATOM 663 C C . GLU A 1 89 ? 6.673 14.243 1.409 1.00 97.44 89 GLU A C 1
ATOM 665 O O . GLU A 1 89 ? 5.940 15.174 1.047 1.00 97.44 89 GLU A O 1
ATOM 670 N N . PRO A 1 90 ? 6.178 13.222 2.135 1.00 95.62 90 PRO A N 1
ATOM 671 C CA . PRO A 1 90 ? 4.809 13.223 2.627 1.00 95.62 90 PRO A CA 1
ATOM 672 C C . PRO A 1 90 ? 4.629 14.252 3.751 1.00 95.62 90 PRO A C 1
ATOM 674 O O . PRO A 1 90 ? 5.493 14.430 4.605 1.00 9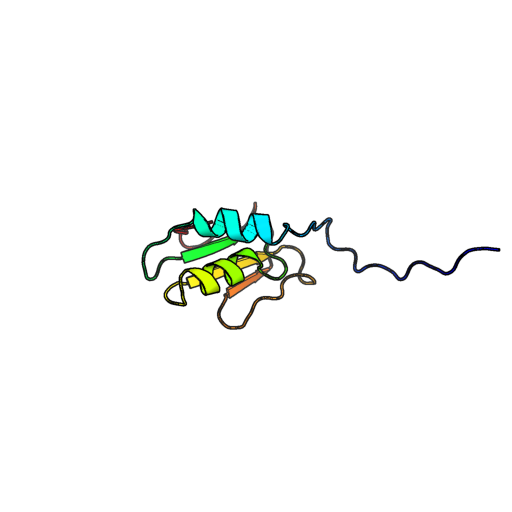5.62 90 PRO A O 1
ATOM 677 N N . GLY A 1 91 ? 3.460 14.898 3.803 1.00 94.19 91 GLY A N 1
ATOM 678 C CA . GLY A 1 91 ? 3.139 15.857 4.871 1.00 94.19 91 GLY A CA 1
ATOM 679 C C . GLY A 1 91 ? 2.870 15.219 6.242 1.00 94.19 91 GLY A C 1
ATOM 680 O O . GLY A 1 91 ? 2.872 15.914 7.254 1.00 94.19 91 GLY A O 1
ATOM 681 N N . GLU A 1 92 ? 2.633 13.907 6.283 1.00 93.88 92 GLU A N 1
ATOM 682 C CA . GLU A 1 92 ? 2.349 13.131 7.493 1.00 93.88 92 GLU A CA 1
ATOM 683 C C . GLU A 1 92 ? 3.009 11.748 7.402 1.00 93.88 92 GLU A C 1
ATOM 685 O O . GLU A 1 92 ? 3.141 11.189 6.311 1.00 93.88 92 GLU A O 1
ATOM 690 N N . ALA A 1 93 ? 3.367 11.169 8.551 1.00 97.62 93 ALA A N 1
ATOM 691 C CA . ALA A 1 93 ? 3.856 9.794 8.634 1.00 97.62 93 ALA A CA 1
ATOM 692 C C . ALA A 1 93 ? 2.743 8.760 8.363 1.00 97.62 93 ALA A C 1
ATOM 694 O O . ALA A 1 93 ? 1.552 9.086 8.334 1.00 97.62 93 ALA A O 1
ATOM 695 N N . PHE A 1 94 ? 3.142 7.501 8.181 1.00 98.62 94 PHE A N 1
ATOM 696 C CA . PHE A 1 94 ? 2.243 6.364 7.980 1.00 98.62 94 PHE A CA 1
ATOM 697 C C . PHE A 1 94 ? 2.351 5.380 9.143 1.00 98.62 94 PHE A C 1
ATOM 699 O O . PHE A 1 94 ? 3.420 5.231 9.732 1.00 98.62 94 PHE A O 1
ATOM 706 N N . ASP A 1 95 ? 1.238 4.725 9.467 1.00 98.75 95 ASP A N 1
ATOM 707 C CA . ASP A 1 95 ? 1.178 3.721 10.531 1.00 98.75 95 ASP A CA 1
ATOM 708 C C . ASP A 1 95 ? 1.656 2.349 10.035 1.00 98.75 95 ASP A C 1
ATOM 710 O O . ASP A 1 95 ? 2.189 1.560 10.812 1.00 98.75 95 ASP A O 1
ATOM 714 N N . LEU A 1 96 ? 1.461 2.075 8.741 1.00 98.81 96 LEU A N 1
ATOM 715 C CA . LEU A 1 96 ? 1.849 0.837 8.075 1.00 98.81 96 LEU A CA 1
ATOM 716 C C . LEU A 1 96 ? 2.333 1.137 6.650 1.00 98.81 96 LEU A C 1
ATOM 718 O O . LEU A 1 96 ? 1.700 1.920 5.937 1.00 98.81 96 LEU A O 1
ATOM 722 N N . ILE A 1 97 ? 3.434 0.491 6.260 1.00 98.38 97 ILE A N 1
ATOM 723 C CA . ILE A 1 97 ? 4.029 0.491 4.916 1.00 98.38 97 ILE A CA 1
ATOM 724 C C . ILE A 1 97 ? 4.259 -0.964 4.506 1.00 98.38 97 ILE A C 1
ATOM 726 O O . ILE A 1 97 ? 4.795 -1.709 5.360 1.00 98.38 97 ILE A O 1
#

InterPro domains:
  IPR003356 DNA methylase, adenine-specific [PF02384] (10-74)
  IPR029063 S-adenosyl-L-methionine-dependent methyltransferase superfamily [G3DSA:3.40.50.150] (16-97)
  IPR029063 S-adenosyl-L-methionine-dependent methyltransferase superfamily [SSF53335] (17-97)

Solvent-accessible surface area (backbone atoms only — not comparable to full-atom values): 6114 Å² total; per-residue (Å²): 135,84,75,81,80,77,74,82,66,82,80,58,98,75,78,74,85,77,55,68,69,57,50,53,53,52,48,74,74,58,70,66,61,85,67,28,35,40,42,33,75,74,25,37,61,29,68,60,58,52,50,39,38,72,76,75,43,80,57,52,44,41,37,33,28,16,66,53,76,90,43,56,50,65,58,94,83,40,49,76,43,80,37,56,71,93,78,55,83,73,96,66,87,67,65,32,113